Protein AF-A0A834FHF6-F1 (afdb_monomer)

Structure (mmCIF, N/CA/C/O backbone):
data_AF-A0A834FHF6-F1
#
_entry.id   AF-A0A834FHF6-F1
#
loop_
_atom_site.group_PDB
_atom_site.id
_atom_site.type_symbol
_atom_site.label_atom_id
_atom_site.label_alt_id
_atom_site.label_comp_id
_atom_site.label_asym_id
_atom_site.label_entity_id
_atom_site.label_seq_id
_atom_site.pdbx_PDB_ins_code
_atom_site.Cartn_x
_atom_site.Cartn_y
_atom_site.Cartn_z
_atom_site.occupancy
_atom_site.B_iso_or_equiv
_atom_site.auth_seq_id
_atom_site.auth_comp_id
_atom_site.auth_asym_id
_atom_site.auth_atom_id
_atom_site.pdbx_PDB_model_num
ATOM 1 N N . MET A 1 1 ? 6.131 24.992 7.426 1.00 34.66 1 MET A N 1
ATOM 2 C CA . MET A 1 1 ? 4.969 25.116 6.519 1.00 34.66 1 MET A CA 1
ATOM 3 C C . MET A 1 1 ?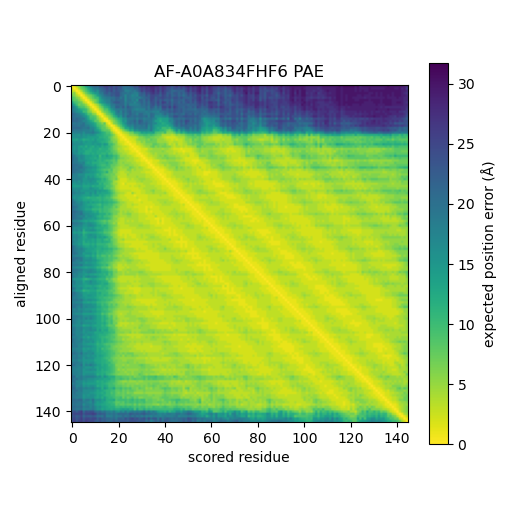 3.849 24.233 7.053 1.00 34.66 1 MET A C 1
ATOM 5 O O . MET A 1 1 ? 4.141 23.108 7.432 1.00 34.66 1 MET A O 1
ATOM 9 N N . SER A 1 2 ? 2.634 24.779 7.165 1.00 36.31 2 SER A N 1
ATOM 10 C CA . SER A 1 2 ? 1.468 24.183 7.847 1.00 36.31 2 SER A CA 1
ATOM 11 C C . SER A 1 2 ? 1.056 22.831 7.252 1.00 36.31 2 SER A C 1
ATOM 13 O O . SER A 1 2 ? 0.876 22.737 6.040 1.00 36.31 2 SER A O 1
ATOM 15 N N . THR A 1 3 ? 0.886 21.800 8.082 1.00 41.31 3 THR A N 1
ATOM 16 C CA . THR A 1 3 ? 0.239 20.534 7.700 1.00 41.31 3 THR A CA 1
ATOM 17 C C . THR A 1 3 ? -1.186 20.552 8.234 1.00 41.31 3 THR A C 1
ATOM 19 O O . THR A 1 3 ? -1.480 19.977 9.284 1.00 41.31 3 THR A O 1
ATOM 22 N N . ASP A 1 4 ? -2.062 21.267 7.535 1.00 40.50 4 ASP A N 1
ATOM 23 C CA . ASP A 1 4 ? -3.492 21.209 7.810 1.00 40.50 4 ASP A CA 1
ATOM 24 C C . ASP A 1 4 ? -3.979 19.784 7.522 1.00 40.50 4 ASP A C 1
ATOM 26 O O . ASP A 1 4 ? -3.756 19.233 6.441 1.00 40.50 4 ASP A O 1
ATOM 30 N N . GLY A 1 5 ? -4.617 19.173 8.522 1.00 39.59 5 GLY A N 1
ATOM 31 C CA . GLY A 1 5 ? -5.194 17.838 8.428 1.00 39.59 5 GLY A CA 1
ATOM 32 C C . GLY A 1 5 ? -6.227 17.780 7.307 1.00 39.59 5 GLY A C 1
ATOM 33 O O . GLY A 1 5 ? -7.343 18.282 7.441 1.00 39.59 5 GLY A O 1
ATOM 34 N N . PHE A 1 6 ? -5.851 17.158 6.193 1.00 43.41 6 PHE A N 1
ATOM 35 C CA . PHE A 1 6 ? -6.686 17.061 5.003 1.00 43.41 6 PHE A CA 1
ATOM 36 C C . PHE A 1 6 ? -7.800 16.026 5.228 1.00 43.41 6 PHE A C 1
ATOM 38 O O . PHE A 1 6 ? -7.652 14.844 4.930 1.00 43.41 6 PHE A O 1
ATOM 45 N N . ARG A 1 7 ? -8.937 16.465 5.781 1.00 44.22 7 ARG A N 1
ATOM 46 C CA . ARG A 1 7 ? -10.204 15.717 5.750 1.00 44.22 7 ARG A CA 1
ATOM 47 C C . ARG A 1 7 ? -10.991 16.163 4.517 1.00 44.22 7 ARG A C 1
ATOM 49 O O . ARG A 1 7 ? -11.502 17.279 4.496 1.00 44.22 7 ARG A O 1
ATOM 56 N N . SER A 1 8 ? -11.112 15.325 3.485 1.00 41.38 8 SER A N 1
ATOM 57 C CA . SER A 1 8 ? -11.979 15.639 2.338 1.00 41.38 8 SER A CA 1
ATOM 58 C C . SER A 1 8 ? -12.684 14.401 1.785 1.00 41.38 8 SER A C 1
ATOM 60 O O . SER A 1 8 ? -12.085 13.576 1.101 1.00 41.38 8 SER A O 1
ATOM 62 N N . ASN A 1 9 ? -13.989 14.321 2.061 1.00 35.62 9 ASN A N 1
ATOM 63 C CA . ASN A 1 9 ? -14.953 13.431 1.416 1.00 35.62 9 ASN A CA 1
ATOM 64 C C . ASN A 1 9 ? -15.393 14.027 0.063 1.00 35.62 9 ASN A C 1
ATOM 66 O O . ASN A 1 9 ? -16.519 14.500 -0.078 1.00 35.62 9 ASN A O 1
ATOM 70 N N . ARG A 1 10 ? -14.483 14.099 -0.913 1.00 38.41 10 ARG A N 1
ATOM 71 C CA . ARG A 1 10 ? -14.822 14.473 -2.294 1.00 38.41 10 ARG A CA 1
ATOM 72 C C . ARG A 1 10 ? -14.495 13.315 -3.223 1.00 38.41 10 ARG A C 1
ATOM 74 O O . ARG A 1 10 ? -13.443 12.715 -3.100 1.00 38.41 10 ARG A O 1
ATOM 81 N N . THR A 1 11 ? -15.392 13.010 -4.149 1.00 35.47 11 THR A N 1
ATOM 82 C CA . THR A 1 11 ? -15.115 12.148 -5.299 1.00 35.47 11 THR A CA 1
ATOM 83 C C . THR A 1 11 ? -14.068 12.844 -6.162 1.00 35.47 11 THR A C 1
ATOM 85 O O . THR A 1 11 ? -14.360 13.863 -6.787 1.00 35.47 11 THR A O 1
ATOM 88 N N . TRP A 1 12 ? -12.827 12.367 -6.134 1.00 42.44 12 TRP A N 1
ATOM 89 C CA . TRP A 1 12 ? -11.756 12.932 -6.946 1.00 42.44 12 TRP A CA 1
ATOM 90 C C . TRP A 1 12 ? -11.633 12.123 -8.234 1.00 42.44 12 TRP A C 1
ATOM 92 O O . TRP A 1 12 ? -11.238 10.958 -8.212 1.00 42.44 12 TRP A O 1
ATOM 102 N N . GLU A 1 13 ? -11.929 12.761 -9.363 1.00 30.59 13 GLU A N 1
ATOM 103 C CA . GLU A 1 13 ? -11.394 12.343 -10.656 1.00 30.59 13 GLU A CA 1
ATOM 104 C C . GLU A 1 13 ? -9.889 12.642 -10.634 1.00 30.59 13 GLU A C 1
ATOM 106 O O . GLU A 1 13 ? -9.427 13.730 -10.986 1.00 30.59 13 GLU A O 1
ATOM 111 N N . LEU A 1 14 ? -9.113 11.701 -10.092 1.00 43.69 14 LEU A N 1
ATOM 112 C CA . LEU A 1 14 ? -7.659 11.782 -10.101 1.00 43.69 14 LEU A CA 1
ATOM 113 C C . LEU A 1 14 ? -7.187 11.507 -11.528 1.00 43.69 14 LEU A C 1
ATOM 115 O O . LEU A 1 14 ? -6.983 10.359 -11.918 1.00 43.69 14 LEU A O 1
ATOM 119 N N . TYR A 1 15 ? -6.983 12.576 -12.298 1.00 38.38 15 TYR A N 1
ATOM 120 C CA . TYR A 1 15 ? -6.041 12.554 -13.416 1.00 38.38 15 TYR A CA 1
ATOM 121 C C . TYR A 1 15 ? -4.752 11.852 -12.956 1.00 38.38 15 TYR A C 1
ATOM 123 O O . TYR A 1 15 ? -4.353 12.066 -11.805 1.00 38.38 15 TYR A O 1
ATOM 131 N N . PRO A 1 16 ? -4.097 11.027 -13.798 1.00 42.97 16 PRO A N 1
ATOM 132 C CA . PRO A 1 16 ? -2.897 10.298 -13.403 1.00 42.97 16 PRO A CA 1
ATOM 133 C C . PRO A 1 16 ? -1.886 11.284 -12.813 1.00 42.97 16 PRO A C 1
ATOM 135 O O . PRO A 1 16 ? -1.372 12.164 -13.503 1.00 42.97 16 PRO A O 1
ATOM 138 N N . LEU A 1 17 ? -1.663 11.180 -11.499 1.00 50.53 17 LEU A N 1
ATOM 139 C CA . LEU A 1 17 ? -0.771 12.051 -10.742 1.00 50.53 17 LEU A CA 1
ATOM 140 C C . LEU A 1 17 ? 0.668 11.625 -11.043 1.00 50.53 17 LEU A C 1
ATOM 142 O O . LEU A 1 17 ? 1.365 11.053 -10.211 1.00 50.53 17 LEU A O 1
ATOM 146 N N . SER A 1 18 ? 1.125 11.912 -12.258 1.00 46.31 18 SER A N 1
ATOM 147 C CA . SER A 1 18 ? 2.488 11.684 -12.732 1.00 46.31 18 SER A CA 1
ATOM 148 C C . SER A 1 18 ? 3.430 12.800 -12.265 1.00 46.31 18 SER A C 1
ATOM 150 O O . SER A 1 18 ? 4.185 13.354 -13.062 1.00 46.31 18 SER A O 1
ATOM 152 N N . ARG A 1 19 ? 3.353 13.200 -10.988 1.00 54.12 19 ARG A N 1
ATOM 153 C CA . ARG A 1 19 ? 4.322 14.122 -10.377 1.00 54.12 19 ARG A CA 1
ATOM 154 C C . ARG A 1 19 ? 5.327 13.300 -9.570 1.00 54.12 19 ARG A C 1
ATOM 156 O O . ARG A 1 19 ? 4.971 12.857 -8.478 1.00 54.12 19 ARG A O 1
ATOM 163 N N . PRO A 1 20 ? 6.556 13.088 -10.072 1.00 56.25 20 PRO A N 1
ATOM 164 C CA . PRO A 1 20 ? 7.597 12.428 -9.297 1.00 56.25 20 PRO A CA 1
ATOM 165 C C . PRO A 1 20 ? 7.868 13.226 -8.016 1.00 56.25 20 PRO A C 1
ATOM 167 O O . PRO A 1 20 ? 8.027 14.446 -8.077 1.00 56.25 20 PRO A O 1
ATOM 170 N N . GLY A 1 21 ? 7.927 12.552 -6.867 1.00 65.69 21 GLY A N 1
ATOM 171 C CA . GLY A 1 21 ? 8.389 13.155 -5.615 1.00 65.69 21 GLY A CA 1
ATOM 172 C C . GLY A 1 21 ? 7.335 13.904 -4.798 1.00 65.69 21 GLY A C 1
ATOM 173 O O . GLY A 1 21 ? 7.700 14.748 -3.981 1.00 65.69 21 GLY A O 1
ATOM 174 N N . LEU A 1 22 ? 6.038 13.633 -4.981 1.00 80.06 22 LEU A N 1
ATOM 175 C CA . LEU A 1 22 ? 5.019 14.140 -4.055 1.00 80.06 22 LEU A CA 1
ATOM 176 C C . LEU A 1 22 ? 5.257 13.551 -2.652 1.00 80.06 22 LEU A C 1
ATOM 178 O O . LEU A 1 22 ? 5.373 12.336 -2.506 1.00 80.06 22 LEU A O 1
ATOM 182 N N . VAL A 1 23 ? 5.306 14.404 -1.627 1.00 82.62 23 VAL A N 1
ATOM 183 C CA . VAL A 1 23 ? 5.453 13.995 -0.223 1.00 82.62 23 VAL A CA 1
ATOM 184 C C . VAL A 1 23 ? 4.198 14.400 0.541 1.00 82.62 23 VAL A C 1
ATOM 186 O O . VAL A 1 23 ? 3.849 15.580 0.558 1.00 82.62 23 VAL A O 1
ATOM 189 N N . LEU A 1 24 ? 3.519 13.443 1.176 1.00 81.94 24 LEU A N 1
ATOM 190 C CA . LEU A 1 24 ? 2.364 13.712 2.040 1.00 81.94 24 LEU A CA 1
ATOM 191 C C . LEU A 1 24 ? 2.565 13.073 3.416 1.00 81.94 24 LEU A C 1
ATOM 193 O O . LEU A 1 24 ? 3.102 11.972 3.546 1.00 81.94 24 LEU A O 1
ATOM 197 N N . THR A 1 25 ? 2.089 13.753 4.453 1.00 82.31 25 THR A N 1
ATOM 198 C CA . THR A 1 25 ? 2.181 13.308 5.847 1.00 82.31 25 THR A CA 1
ATOM 199 C C . THR A 1 25 ? 0.794 13.271 6.484 1.00 82.31 25 THR A C 1
ATOM 201 O O . THR A 1 25 ? -0.032 14.146 6.235 1.00 82.31 25 THR A O 1
ATOM 204 N N . GLY A 1 26 ? 0.521 12.244 7.295 1.00 78.00 26 GLY A N 1
ATOM 205 C CA . GLY A 1 26 ? -0.694 12.167 8.121 1.00 78.00 26 GLY A CA 1
ATOM 206 C C . GLY A 1 26 ? -2.020 12.106 7.351 1.00 78.00 26 GLY A C 1
ATOM 207 O O . GLY A 1 26 ? -3.056 12.514 7.874 1.00 78.00 26 GLY A O 1
ATOM 208 N N . LEU A 1 27 ? -2.003 11.634 6.103 1.00 84.44 27 LEU A N 1
ATOM 209 C CA . LEU A 1 27 ? -3.199 11.526 5.268 1.00 84.44 27 LEU A CA 1
ATOM 210 C C . LEU A 1 27 ? -4.175 10.483 5.831 1.00 84.44 27 LEU A C 1
ATOM 212 O O . LEU A 1 27 ? -3.784 9.339 6.051 1.00 84.44 27 LEU A O 1
ATOM 216 N N . VAL A 1 28 ? -5.453 10.843 5.973 1.00 85.00 28 VAL A N 1
ATOM 217 C CA . VAL A 1 28 ? -6.517 9.910 6.374 1.00 85.00 28 VAL A CA 1
ATOM 218 C C . VAL A 1 28 ? -7.533 9.767 5.246 1.00 85.00 28 VAL A C 1
ATOM 220 O O . VAL A 1 28 ? -8.193 10.743 4.893 1.00 85.00 28 VAL A O 1
ATOM 223 N N . LEU A 1 29 ? -7.681 8.558 4.694 1.00 83.00 29 LEU A N 1
ATOM 224 C CA . LEU A 1 29 ? -8.688 8.248 3.667 1.00 83.00 29 LEU A CA 1
ATOM 225 C C . LEU A 1 29 ? -9.594 7.103 4.116 1.00 83.00 29 LEU A C 1
ATOM 227 O O . LEU A 1 29 ? -9.129 6.108 4.669 1.00 83.00 29 LEU A O 1
ATOM 231 N N . THR A 1 30 ? -10.888 7.214 3.828 1.00 85.06 30 THR A N 1
ATOM 232 C CA . THR A 1 30 ? -11.878 6.210 4.234 1.00 85.06 30 THR A CA 1
ATOM 233 C C . THR A 1 30 ? -12.899 5.946 3.136 1.00 85.06 30 THR A C 1
ATOM 235 O O . THR A 1 30 ? -13.433 6.901 2.577 1.00 85.06 30 THR A O 1
ATOM 238 N N . GLY A 1 31 ? -13.222 4.674 2.889 1.00 84.69 31 GLY A N 1
ATOM 239 C CA . GLY A 1 31 ? -14.412 4.267 2.126 1.00 84.69 31 GLY A CA 1
ATOM 240 C C . GLY A 1 31 ? -14.369 4.577 0.631 1.00 84.69 31 GLY A C 1
ATOM 241 O O . GLY A 1 31 ? -15.405 4.812 0.015 1.00 84.69 31 GLY A O 1
ATOM 242 N N . LEU A 1 32 ? -13.179 4.633 0.048 1.00 84.19 32 LEU A N 1
ATOM 243 C CA . LEU A 1 32 ? -13.002 5.018 -1.342 1.00 84.19 32 LEU A CA 1
ATOM 244 C C . LEU A 1 32 ? -12.965 3.801 -2.272 1.00 84.19 32 LEU A C 1
ATOM 246 O O . LEU A 1 32 ? -12.296 2.807 -1.988 1.00 84.19 32 LEU A O 1
ATOM 250 N N . VAL A 1 33 ? -13.567 3.976 -3.451 1.00 85.62 33 VAL A N 1
ATOM 251 C CA . VAL A 1 33 ? -13.420 3.092 -4.610 1.00 85.62 33 VAL A CA 1
ATOM 252 C C . VAL A 1 33 ? -12.694 3.829 -5.741 1.00 85.62 33 VAL A C 1
ATOM 254 O O . VAL A 1 33 ? -13.154 4.884 -6.172 1.00 85.62 33 VAL A O 1
ATOM 257 N N . LEU A 1 34 ? -11.577 3.287 -6.234 1.00 82.50 34 LEU A N 1
ATOM 258 C CA . LEU A 1 34 ? -10.864 3.816 -7.407 1.00 82.50 34 LEU A CA 1
ATOM 259 C C . LEU A 1 34 ? -10.597 2.740 -8.451 1.00 82.50 34 LEU A C 1
ATOM 261 O O . LEU A 1 34 ? -10.389 1.569 -8.138 1.00 82.50 34 LEU A O 1
ATOM 265 N N . THR A 1 35 ? -10.486 3.177 -9.701 1.00 84.19 35 THR A N 1
ATOM 266 C CA . THR A 1 35 ? -10.107 2.323 -10.827 1.00 84.19 35 THR A CA 1
ATOM 267 C C . THR A 1 35 ? -8.947 2.963 -11.591 1.00 84.19 35 THR A C 1
ATOM 269 O O . THR A 1 35 ? -8.912 4.182 -11.740 1.00 84.19 35 THR A O 1
ATOM 272 N N . GLY A 1 36 ? -7.963 2.164 -12.015 1.00 79.19 36 GLY A N 1
ATOM 273 C CA . GLY A 1 36 ? -6.869 2.608 -12.891 1.00 79.19 36 GLY A CA 1
ATOM 274 C C . GLY A 1 36 ? -5.915 3.654 -12.301 1.00 79.19 36 GLY A C 1
ATOM 275 O O . GLY A 1 36 ? -5.313 4.421 -13.048 1.00 79.19 36 GLY A O 1
ATOM 276 N N . LEU A 1 37 ? -5.781 3.726 -10.973 1.00 84.00 37 LEU A N 1
ATOM 277 C CA . LEU A 1 37 ? -4.906 4.697 -10.311 1.00 84.00 37 LEU A CA 1
ATOM 278 C C . LEU A 1 37 ? -3.433 4.463 -10.682 1.00 84.00 37 LEU A C 1
ATOM 280 O O . LEU A 1 37 ? -2.900 3.390 -10.410 1.00 84.00 37 LEU A O 1
ATOM 284 N N . VAL A 1 38 ? -2.756 5.488 -11.203 1.00 84.88 38 VAL A N 1
ATOM 285 C CA . VAL A 1 38 ? -1.311 5.452 -11.479 1.00 84.88 38 VAL A CA 1
ATOM 286 C C . VAL A 1 38 ? -0.578 6.441 -10.578 1.00 84.88 38 VAL A C 1
ATOM 288 O O . VAL A 1 38 ? -0.874 7.637 -10.610 1.00 84.88 38 VAL A O 1
ATOM 291 N N . LEU A 1 39 ? 0.385 5.953 -9.790 1.00 83.12 39 LEU A N 1
ATOM 292 C CA . LEU A 1 39 ? 1.243 6.780 -8.933 1.00 83.12 39 LEU A CA 1
ATOM 293 C C . LEU A 1 39 ? 2.715 6.417 -9.120 1.00 83.12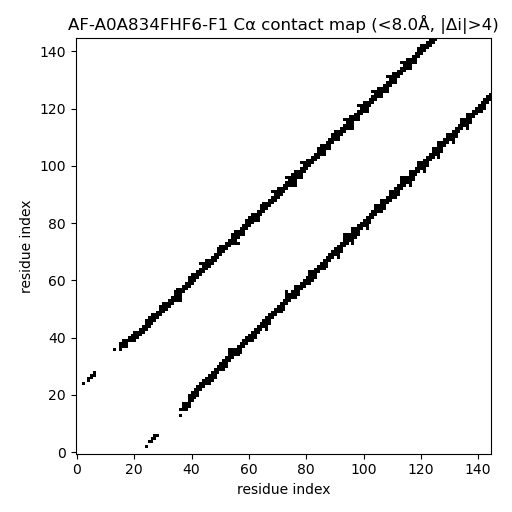 39 LEU A C 1
ATOM 295 O O . LEU A 1 39 ? 3.092 5.246 -9.115 1.00 83.12 39 LEU A O 1
ATOM 299 N N . THR A 1 40 ? 3.561 7.439 -9.214 1.00 85.31 40 THR A N 1
ATOM 300 C CA . THR A 1 40 ? 5.006 7.281 -9.416 1.00 85.31 40 THR A CA 1
ATOM 301 C C . THR A 1 40 ? 5.791 8.150 -8.441 1.00 85.31 40 THR A C 1
ATOM 303 O O . THR A 1 40 ? 5.593 9.364 -8.415 1.00 85.31 40 THR A O 1
ATOM 306 N N . GLY A 1 41 ? 6.707 7.557 -7.673 1.00 84.25 41 GLY A N 1
ATOM 307 C CA . GLY A 1 41 ? 7.634 8.294 -6.806 1.00 84.25 41 GLY A CA 1
ATOM 308 C C . GLY A 1 41 ? 6.972 9.019 -5.631 1.00 84.25 41 GLY A C 1
ATOM 309 O O . GLY A 1 41 ? 7.469 10.060 -5.207 1.00 84.25 41 GLY A O 1
ATOM 310 N N . LEU A 1 42 ? 5.826 8.531 -5.152 1.00 85.31 42 LEU A N 1
ATOM 311 C CA . LEU A 1 42 ? 5.105 9.117 -4.021 1.00 85.31 42 LEU A CA 1
ATOM 312 C C . LEU A 1 42 ? 5.732 8.662 -2.694 1.00 85.31 42 LEU A C 1
ATOM 314 O O . LEU A 1 42 ? 5.977 7.471 -2.483 1.00 85.31 42 LEU A O 1
ATOM 318 N N . VAL A 1 43 ? 5.930 9.619 -1.788 1.00 87.12 43 VAL A N 1
ATOM 319 C CA . VAL A 1 43 ? 6.408 9.394 -0.421 1.00 87.12 43 VAL A CA 1
ATOM 320 C C . VAL A 1 43 ? 5.278 9.702 0.559 1.00 87.12 43 VAL A C 1
ATOM 322 O O . VAL A 1 43 ? 4.788 10.831 0.604 1.00 87.12 43 VAL A O 1
ATOM 325 N N . LEU A 1 44 ? 4.864 8.715 1.355 1.00 84.94 44 LEU A N 1
ATOM 326 C CA . LEU A 1 44 ? 3.864 8.901 2.410 1.00 84.94 44 LEU A CA 1
ATOM 327 C C . LEU A 1 44 ? 4.431 8.546 3.782 1.00 84.94 44 LEU A C 1
ATOM 329 O O . LEU A 1 44 ? 4.982 7.461 3.970 1.00 84.94 44 LEU A O 1
ATOM 333 N N . THR A 1 45 ? 4.193 9.416 4.763 1.00 89.19 45 THR A N 1
ATOM 334 C CA . THR A 1 45 ? 4.582 9.173 6.161 1.00 89.19 45 THR A CA 1
ATOM 335 C C . THR A 1 45 ? 3.373 9.253 7.089 1.00 89.19 45 THR A C 1
ATOM 337 O O . THR A 1 45 ? 2.679 10.270 7.139 1.00 89.19 45 THR A O 1
ATOM 340 N N . GLY A 1 46 ? 3.114 8.175 7.827 1.00 88.00 46 GLY A N 1
ATOM 341 C CA . GLY A 1 46 ? 1.987 8.043 8.751 1.00 88.00 46 GLY A CA 1
ATOM 342 C C . GLY A 1 46 ? 0.574 8.109 8.147 1.00 88.00 46 GLY A C 1
ATOM 343 O O . GLY A 1 46 ? -0.313 8.613 8.838 1.00 88.00 46 GLY A O 1
ATOM 344 N N . PRO A 1 47 ? 0.306 7.701 6.889 1.00 87.19 47 PRO A N 1
ATOM 345 C CA . PRO A 1 47 ? -1.068 7.671 6.396 1.00 87.19 47 PRO A CA 1
ATOM 346 C C . PRO A 1 47 ? -1.912 6.587 7.094 1.00 87.19 47 PRO A C 1
ATOM 348 O O . PRO A 1 47 ? -1.408 5.525 7.461 1.00 87.19 47 PRO A O 1
ATOM 351 N N . VAL A 1 48 ? -3.218 6.833 7.208 1.00 88.12 48 VAL A N 1
ATOM 352 C CA . VAL A 1 48 ? -4.217 5.882 7.715 1.00 88.12 48 VAL A CA 1
ATOM 353 C C . VAL A 1 48 ? -5.304 5.709 6.663 1.00 88.12 48 VAL A C 1
ATOM 355 O O . VAL A 1 48 ? -6.076 6.637 6.416 1.00 88.12 48 VAL A O 1
ATOM 358 N N . LEU A 1 49 ? -5.384 4.535 6.032 1.00 87.81 49 LEU A N 1
ATOM 359 C CA . LEU A 1 49 ? -6.414 4.260 5.026 1.00 87.81 49 LEU A CA 1
ATOM 360 C C . LEU A 1 49 ? -7.313 3.098 5.453 1.00 87.81 49 LEU A C 1
ATOM 362 O O . LEU A 1 49 ? -6.835 2.031 5.834 1.00 87.81 49 LEU A O 1
ATOM 366 N N . THR A 1 50 ? -8.628 3.301 5.382 1.00 89.06 50 THR A N 1
ATOM 367 C CA . THR A 1 50 ? -9.620 2.311 5.832 1.00 89.06 50 THR A CA 1
ATOM 368 C C . THR A 1 50 ? -10.688 2.055 4.774 1.00 89.06 50 THR A C 1
ATOM 370 O O . THR A 1 50 ? -11.221 2.999 4.193 1.00 89.06 50 THR A O 1
ATOM 373 N N . GLY A 1 51 ? -11.050 0.790 4.554 1.00 88.75 51 GLY A N 1
ATOM 374 C CA . GLY A 1 51 ? -12.194 0.417 3.715 1.00 88.75 51 GLY A CA 1
ATOM 375 C C . GLY A 1 51 ? -12.017 0.813 2.251 1.00 88.75 51 GLY A C 1
ATOM 376 O O . GLY A 1 51 ? -12.927 1.372 1.647 1.00 88.75 51 GLY A O 1
ATOM 377 N N . LEU A 1 52 ? -10.816 0.621 1.713 1.00 88.38 52 LEU A N 1
ATOM 378 C CA . LEU A 1 52 ? -10.475 1.016 0.351 1.00 88.38 52 LEU A CA 1
ATOM 379 C C . LEU A 1 52 ? -10.699 -0.137 -0.634 1.00 88.38 52 LEU A C 1
ATOM 381 O O . LEU A 1 52 ? -10.392 -1.288 -0.328 1.00 88.38 52 LEU A O 1
ATOM 385 N N . VAL A 1 53 ? -11.153 0.183 -1.846 1.00 89.38 53 VAL A N 1
ATOM 386 C CA . VAL A 1 53 ? -11.254 -0.764 -2.963 1.00 89.38 53 VAL A CA 1
ATOM 387 C C . VAL A 1 53 ? -10.572 -0.164 -4.187 1.00 89.38 53 VAL A C 1
ATOM 389 O O . VAL A 1 53 ? -11.015 0.868 -4.687 1.00 89.38 53 VAL A O 1
ATOM 392 N N . LEU A 1 54 ? -9.503 -0.788 -4.689 1.00 88.38 54 LEU A N 1
ATOM 393 C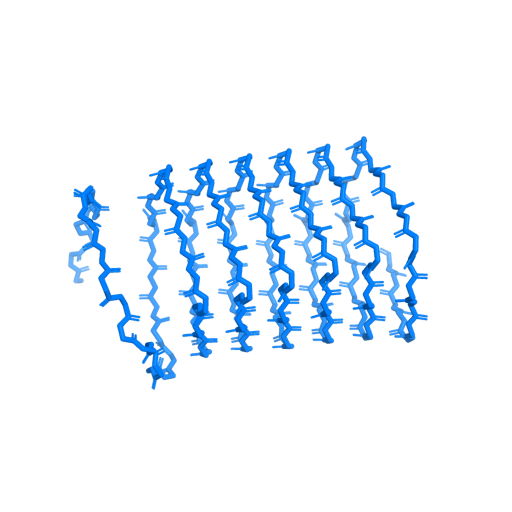 CA . LEU A 1 54 ? -8.852 -0.346 -5.929 1.00 88.38 54 LEU A CA 1
ATOM 394 C C . LEU A 1 54 ? -8.797 -1.473 -6.966 1.00 88.38 54 LEU A C 1
ATOM 396 O O . LEU A 1 54 ? -8.430 -2.608 -6.656 1.00 88.38 54 LEU A O 1
ATOM 400 N N . THR A 1 55 ? -9.084 -1.144 -8.222 1.00 90.31 55 THR A N 1
ATOM 401 C CA . THR A 1 55 ? -8.966 -2.080 -9.351 1.00 90.31 55 THR A CA 1
ATOM 402 C C . THR A 1 55 ? -7.969 -1.571 -10.385 1.00 90.31 55 THR A C 1
ATOM 404 O O . THR A 1 55 ? -8.102 -0.453 -10.884 1.00 90.31 55 THR A O 1
ATOM 407 N N . GLY A 1 56 ? -6.976 -2.393 -10.716 1.00 88.69 56 GLY A N 1
ATOM 408 C CA . GLY A 1 56 ? -5.892 -2.072 -11.641 1.00 88.69 56 GLY A CA 1
ATOM 409 C C . GLY A 1 56 ? -4.960 -0.925 -11.222 1.00 88.69 56 GLY A C 1
ATOM 410 O O . GLY A 1 56 ? -4.560 -0.173 -12.109 1.00 88.69 56 GLY A O 1
ATOM 411 N N . PRO A 1 57 ? -4.634 -0.700 -9.930 1.00 89.19 57 PRO A N 1
ATOM 412 C CA . PRO A 1 57 ? -3.671 0.340 -9.586 1.00 89.19 57 PRO A CA 1
ATOM 413 C C . PRO A 1 57 ? -2.256 -0.033 -10.058 1.00 89.19 57 PRO A C 1
ATOM 415 O O . PRO A 1 57 ? -1.820 -1.170 -9.873 1.00 89.19 57 PRO A O 1
ATOM 418 N N . ALA A 1 58 ? -1.524 0.940 -10.602 1.00 89.50 58 ALA A N 1
ATOM 419 C CA . ALA A 1 58 ? -0.120 0.822 -10.982 1.00 89.50 58 ALA A CA 1
ATOM 420 C C . ALA A 1 58 ? 0.732 1.809 -10.175 1.00 89.50 58 ALA A C 1
ATOM 422 O O . ALA A 1 58 ? 0.569 3.028 -10.257 1.00 89.50 58 ALA A O 1
ATOM 423 N N . LEU A 1 59 ? 1.636 1.272 -9.366 1.00 88.81 59 LEU A N 1
ATOM 424 C CA . LEU A 1 59 ? 2.377 2.011 -8.356 1.00 88.81 59 LEU A CA 1
ATOM 425 C C . LEU A 1 59 ? 3.880 1.747 -8.519 1.00 88.81 59 LEU A C 1
ATOM 427 O O . LEU A 1 59 ? 4.334 0.611 -8.385 1.00 88.81 59 LEU A O 1
ATOM 431 N N . THR A 1 60 ? 4.668 2.792 -8.763 1.00 89.25 60 THR A N 1
ATOM 432 C CA . THR A 1 60 ? 6.112 2.650 -9.026 1.00 89.25 60 THR A CA 1
ATOM 433 C C . THR A 1 60 ? 6.939 3.536 -8.105 1.00 89.25 60 THR A C 1
ATOM 435 O O . THR A 1 60 ? 6.665 4.728 -7.976 1.00 89.25 60 THR A O 1
ATOM 438 N N . GLY A 1 61 ? 7.981 2.969 -7.489 1.00 87.50 61 GLY A N 1
ATOM 439 C CA . GLY A 1 61 ? 8.959 3.706 -6.683 1.00 87.50 61 GLY A CA 1
ATOM 440 C C . GLY A 1 61 ? 8.355 4.376 -5.448 1.00 87.50 61 GLY A C 1
ATOM 441 O O . GLY A 1 61 ? 8.695 5.515 -5.140 1.00 87.50 61 GLY A O 1
ATOM 442 N N . LEU A 1 62 ? 7.402 3.715 -4.787 1.00 89.00 62 LEU A N 1
ATOM 443 C CA . LEU A 1 62 ? 6.756 4.254 -3.590 1.00 89.00 62 LEU A CA 1
ATOM 444 C C . LEU A 1 62 ? 7.646 4.131 -2.356 1.00 89.00 62 LEU A C 1
ATOM 446 O O . LEU A 1 62 ? 8.275 3.094 -2.154 1.00 89.00 62 LEU A O 1
ATOM 450 N N . ILE A 1 63 ? 7.606 5.142 -1.488 1.00 90.00 63 ILE A N 1
ATOM 451 C CA . ILE A 1 63 ? 8.200 5.081 -0.149 1.00 90.00 63 ILE A CA 1
ATOM 452 C C . ILE A 1 63 ? 7.091 5.307 0.876 1.00 90.00 63 ILE A C 1
ATOM 454 O O . ILE A 1 63 ? 6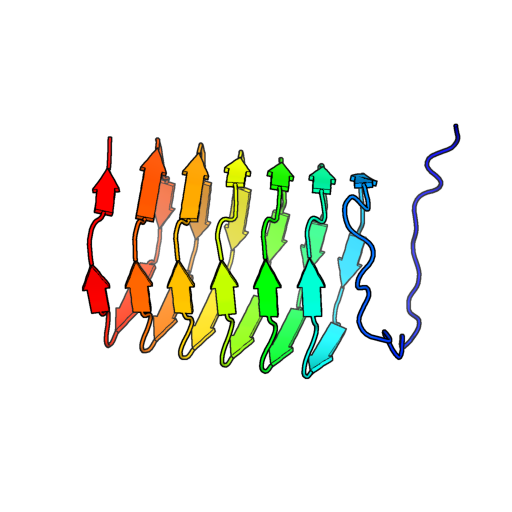.528 6.399 0.943 1.00 90.00 63 ILE A O 1
ATOM 458 N N . LEU A 1 64 ? 6.759 4.285 1.669 1.00 90.00 64 LEU A N 1
ATOM 459 C CA . LEU A 1 64 ? 5.708 4.377 2.691 1.00 90.00 64 LEU A CA 1
ATOM 460 C C . LEU A 1 64 ? 6.287 4.058 4.067 1.00 90.00 64 LEU A C 1
ATOM 462 O O . LEU A 1 64 ? 6.791 2.959 4.291 1.00 90.00 64 LEU A O 1
ATOM 466 N N . THR A 1 65 ? 6.153 4.992 5.002 1.00 92.06 65 THR A N 1
ATOM 467 C CA . THR A 1 65 ? 6.641 4.827 6.376 1.00 92.06 65 THR A CA 1
ATOM 468 C C . THR A 1 65 ? 5.491 4.965 7.361 1.00 92.06 65 THR A C 1
ATOM 470 O O . THR A 1 65 ? 4.764 5.956 7.317 1.00 92.06 65 THR A O 1
ATOM 473 N N . GLY A 1 66 ? 5.326 4.002 8.271 1.00 91.00 66 GLY A N 1
ATOM 474 C CA . GLY A 1 66 ? 4.328 4.085 9.344 1.00 91.00 66 GLY A CA 1
ATOM 475 C C . GLY A 1 66 ? 2.876 4.039 8.858 1.00 91.00 66 GLY A C 1
ATOM 476 O O . GLY A 1 66 ? 2.004 4.631 9.487 1.00 91.00 66 GLY A O 1
ATOM 477 N N . LEU A 1 67 ? 2.614 3.420 7.704 1.00 90.94 67 LEU A N 1
ATOM 478 C C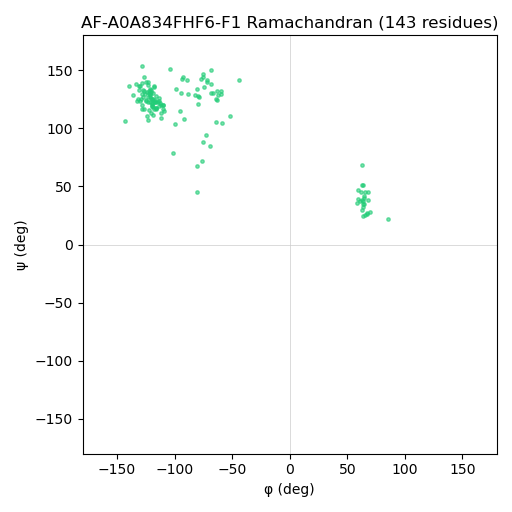A . LEU A 1 67 ? 1.270 3.339 7.133 1.00 90.94 67 LEU A CA 1
ATOM 479 C C . LEU A 1 67 ? 0.409 2.321 7.899 1.00 90.94 67 LEU A C 1
ATOM 481 O O . LEU A 1 67 ? 0.828 1.185 8.136 1.00 90.94 67 LEU A O 1
ATOM 485 N N . VAL A 1 68 ? -0.831 2.722 8.190 1.00 91.38 68 VAL A N 1
ATOM 486 C CA . VAL A 1 68 ? -1.878 1.857 8.742 1.00 91.38 68 VAL A CA 1
ATOM 487 C C . VAL A 1 68 ? -2.956 1.625 7.685 1.00 91.38 68 VAL A C 1
ATOM 489 O O . VAL A 1 68 ? -3.589 2.573 7.217 1.00 91.38 68 VAL A O 1
ATOM 492 N N . LEU A 1 69 ? -3.179 0.362 7.314 1.00 90.19 69 LEU A N 1
ATOM 493 C CA . LEU A 1 69 ? -4.261 -0.048 6.415 1.00 90.19 69 LEU A CA 1
ATOM 494 C C . LEU A 1 69 ? -5.228 -0.994 7.109 1.00 90.19 69 LEU A C 1
ATOM 496 O O . LEU A 1 69 ? -4.819 -1.948 7.770 1.00 90.19 69 LEU A O 1
ATOM 500 N N . THR A 1 70 ? -6.524 -0.773 6.917 1.00 92.62 70 THR A N 1
ATOM 501 C CA . THR A 1 70 ? -7.563 -1.684 7.413 1.00 92.62 70 THR A CA 1
ATOM 502 C C . THR A 1 70 ? -8.637 -1.920 6.359 1.00 92.62 70 THR A C 1
ATOM 504 O O . THR A 1 70 ? -9.195 -0.966 5.824 1.00 92.62 70 THR A O 1
ATOM 507 N N . GLY A 1 71 ? -8.947 -3.186 6.070 1.00 91.06 71 GLY A N 1
ATOM 508 C CA . GLY A 1 71 ? -10.042 -3.562 5.170 1.00 91.06 71 GLY A CA 1
ATOM 509 C C . GLY A 1 71 ? -9.826 -3.083 3.734 1.00 91.06 71 GLY A C 1
ATOM 510 O O . GLY A 1 71 ? -10.678 -2.394 3.180 1.00 91.06 71 GLY A O 1
ATOM 511 N N . LEU A 1 72 ? -8.661 -3.380 3.158 1.00 92.00 72 LEU A N 1
ATOM 512 C CA . LEU A 1 72 ? -8.305 -2.983 1.794 1.00 92.00 72 LEU A CA 1
ATOM 513 C C . LEU A 1 72 ? -8.532 -4.156 0.830 1.00 92.00 72 LEU A C 1
ATOM 515 O O . LEU A 1 72 ? -8.097 -5.275 1.096 1.00 92.00 72 LEU A O 1
ATOM 519 N N . VAL A 1 73 ? -9.164 -3.881 -0.310 1.00 92.06 73 VAL A N 1
ATOM 520 C CA . VAL A 1 73 ? -9.364 -4.842 -1.402 1.00 92.06 73 VAL A CA 1
ATOM 521 C C . VAL A 1 73 ? -8.699 -4.313 -2.667 1.00 92.06 73 VAL A C 1
ATOM 523 O O . VAL A 1 73 ? -9.064 -3.250 -3.166 1.00 92.06 73 VAL A O 1
ATOM 526 N N . LEU A 1 74 ? -7.729 -5.055 -3.204 1.00 91.88 74 LEU A N 1
ATOM 527 C CA . LEU A 1 74 ? -7.068 -4.725 -4.465 1.00 91.88 74 LEU A CA 1
ATOM 528 C C . LEU A 1 74 ? -7.217 -5.853 -5.478 1.00 91.88 74 LEU A C 1
ATOM 530 O O . LEU A 1 74 ? -6.948 -7.018 -5.184 1.00 91.88 74 LEU A O 1
ATOM 534 N N . THR A 1 75 ? -7.563 -5.483 -6.704 1.00 93.19 75 THR A N 1
ATOM 535 C CA . THR A 1 75 ? -7.627 -6.419 -7.833 1.00 93.19 75 THR A CA 1
ATOM 536 C C . THR A 1 75 ? -6.681 -5.945 -8.926 1.00 93.19 75 THR A C 1
ATOM 538 O O . THR A 1 75 ? -6.766 -4.789 -9.330 1.00 93.19 75 THR A O 1
ATOM 541 N N . GLY A 1 76 ? -5.776 -6.806 -9.396 1.00 91.25 76 GLY A N 1
ATOM 542 C CA . GLY A 1 76 ? -4.837 -6.486 -10.477 1.00 91.25 76 GLY A CA 1
ATOM 543 C C . GLY A 1 76 ? -3.828 -5.385 -10.131 1.00 91.25 76 GLY A C 1
ATOM 544 O O . GLY A 1 76 ? -3.504 -4.565 -10.984 1.00 91.25 76 GLY A O 1
ATOM 545 N N . LEU A 1 77 ? -3.374 -5.317 -8.874 1.00 92.62 77 LEU A N 1
ATOM 546 C CA . LEU A 1 77 ? -2.332 -4.374 -8.452 1.00 92.62 77 LEU A CA 1
ATOM 547 C C . LEU A 1 77 ? -1.012 -4.670 -9.175 1.00 92.62 77 LEU A C 1
ATOM 549 O O . LEU A 1 77 ? -0.528 -5.797 -9.121 1.00 92.62 77 LEU A O 1
ATOM 553 N N . VAL A 1 78 ? -0.374 -3.636 -9.717 1.00 93.06 78 VAL A N 1
ATOM 554 C CA . VAL A 1 78 ? 1.027 -3.672 -10.148 1.00 93.06 78 VAL A CA 1
ATOM 555 C C . VAL A 1 78 ? 1.843 -2.750 -9.251 1.00 93.06 78 VAL A C 1
ATOM 557 O O . VAL A 1 78 ? 1.560 -1.557 -9.155 1.00 93.06 78 VAL A O 1
ATOM 560 N N . LEU A 1 79 ? 2.858 -3.300 -8.587 1.00 91.31 79 LEU A N 1
ATOM 561 C CA . LEU A 1 79 ? 3.735 -2.559 -7.685 1.00 91.31 79 LEU A CA 1
ATOM 562 C C . LEU A 1 79 ? 5.199 -2.838 -8.036 1.00 91.31 79 LEU A C 1
ATOM 564 O O . LEU A 1 79 ? 5.629 -3.991 -8.054 1.00 91.31 79 LEU A O 1
ATOM 568 N N . THR A 1 80 ? 5.978 -1.796 -8.327 1.00 93.12 80 THR A N 1
ATOM 569 C CA . THR A 1 80 ? 7.376 -1.939 -8.771 1.00 93.12 80 THR A CA 1
ATOM 570 C C . THR A 1 80 ? 8.328 -1.060 -7.966 1.00 93.12 80 THR A C 1
ATOM 572 O O . THR A 1 80 ? 8.141 0.152 -7.876 1.00 93.12 80 THR A O 1
ATOM 575 N N . GLY A 1 81 ? 9.354 -1.679 -7.381 1.00 90.62 81 GLY A N 1
ATOM 576 C CA . GLY A 1 81 ? 10.379 -1.033 -6.559 1.00 90.62 81 GLY A CA 1
ATOM 577 C C . GLY A 1 81 ? 9.887 -0.264 -5.322 1.00 90.62 81 GLY A C 1
ATOM 578 O O . GLY A 1 81 ? 10.437 0.803 -5.053 1.00 90.62 81 GLY A O 1
ATOM 579 N N . PRO A 1 82 ? 8.839 -0.695 -4.595 1.00 90.19 82 PRO A N 1
ATOM 580 C CA . PRO A 1 82 ? 8.423 -0.011 -3.374 1.00 90.19 82 PRO A CA 1
ATOM 581 C C . PRO A 1 82 ? 9.369 -0.298 -2.191 1.00 90.19 82 PRO A C 1
ATOM 583 O O . PRO A 1 82 ? 9.854 -1.417 -2.011 1.00 90.19 82 PRO A O 1
ATOM 586 N N . VAL A 1 83 ? 9.535 0.696 -1.320 1.00 91.38 83 VAL A N 1
ATOM 587 C CA . VAL A 1 83 ? 10.201 0.564 -0.017 1.00 91.38 83 VAL A CA 1
ATOM 588 C C . VAL A 1 83 ? 9.201 0.908 1.076 1.00 91.38 83 VAL A C 1
ATOM 590 O O . VAL A 1 83 ? 8.763 2.057 1.180 1.00 91.38 83 VAL A O 1
ATOM 593 N N . LEU A 1 84 ? 8.802 -0.086 1.870 1.00 91.38 84 LEU A N 1
ATOM 594 C CA . LEU A 1 84 ? 7.812 0.111 2.924 1.00 91.38 84 LEU A CA 1
ATOM 595 C C . LEU A 1 84 ? 8.356 -0.282 4.302 1.00 91.38 84 LEU A C 1
ATOM 597 O O . LEU A 1 84 ? 8.865 -1.388 4.496 1.00 91.38 84 LEU A O 1
ATOM 601 N N . THR A 1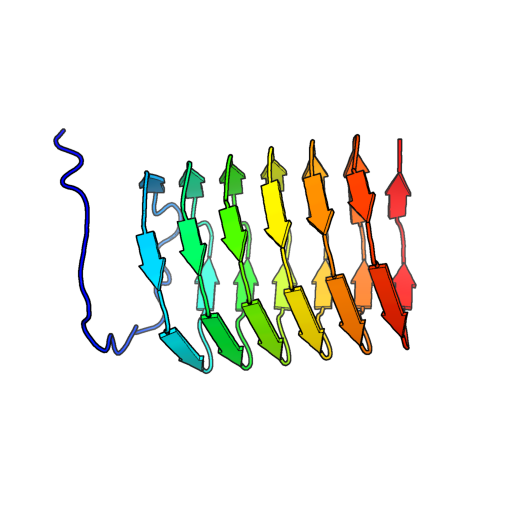 85 ? 8.193 0.618 5.270 1.00 93.25 85 THR A N 1
ATOM 602 C CA . THR A 1 85 ? 8.781 0.494 6.610 1.00 93.25 85 THR A CA 1
ATOM 603 C C . THR A 1 85 ? 7.739 0.736 7.697 1.00 93.25 85 THR A C 1
ATOM 605 O O . THR A 1 85 ? 7.013 1.731 7.659 1.00 93.25 85 THR A O 1
ATOM 608 N N . GLY A 1 86 ? 7.691 -0.141 8.703 1.00 92.44 86 GLY A N 1
ATOM 609 C CA . GLY A 1 86 ? 6.841 0.025 9.887 1.00 92.44 86 GLY A CA 1
ATOM 610 C C . GLY A 1 86 ? 5.350 -0.022 9.556 1.00 92.44 86 GLY A C 1
ATOM 611 O O . GLY A 1 86 ? 4.595 0.851 9.973 1.00 92.44 86 GLY A O 1
ATOM 612 N N . LEU A 1 87 ? 4.941 -0.982 8.730 1.00 92.06 87 LEU A N 1
ATOM 613 C CA . LEU A 1 87 ? 3.572 -1.079 8.232 1.00 92.06 87 LEU A CA 1
ATOM 614 C C . LEU A 1 87 ? 2.678 -1.910 9.149 1.00 92.06 87 LEU A C 1
ATOM 616 O O . LEU A 1 87 ? 3.093 -2.971 9.606 1.00 92.06 87 LEU A O 1
ATOM 620 N N . ILE A 1 88 ? 1.422 -1.489 9.319 1.00 93.06 88 ILE A N 1
ATOM 621 C CA . ILE A 1 88 ? 0.382 -2.269 10.003 1.00 93.06 88 ILE A CA 1
ATOM 622 C C . ILE A 1 88 ? -0.797 -2.448 9.052 1.00 93.06 88 ILE A C 1
ATOM 624 O O . ILE A 1 88 ? -1.536 -1.496 8.796 1.00 93.06 88 ILE A O 1
ATOM 628 N N . LEU A 1 89 ? -0.989 -3.658 8.523 1.00 92.44 89 LEU A N 1
ATOM 629 C CA . LEU A 1 89 ? -2.071 -3.957 7.582 1.00 92.44 89 LEU A CA 1
ATOM 630 C C . LEU A 1 89 ? -2.984 -5.046 8.151 1.00 92.44 89 LEU A C 1
ATOM 632 O O . LEU A 1 89 ? -2.532 -6.138 8.498 1.00 92.44 89 LEU A O 1
ATOM 636 N N . THR A 1 90 ? -4.280 -4.747 8.218 1.00 94.75 90 THR A N 1
ATOM 637 C CA . THR A 1 90 ? -5.305 -5.648 8.758 1.00 94.75 90 THR A CA 1
ATOM 638 C C . THR A 1 90 ? -6.410 -5.892 7.735 1.00 94.75 90 THR A C 1
ATOM 640 O O . THR A 1 90 ? -6.952 -4.941 7.173 1.00 94.75 90 THR A O 1
ATOM 643 N N . GLY A 1 91 ? -6.773 -7.156 7.504 1.00 93.38 91 GLY A N 1
ATOM 644 C CA . GLY A 1 91 ? -7.868 -7.536 6.605 1.00 93.38 91 GLY A CA 1
ATOM 645 C C . GLY A 1 91 ? -7.609 -7.118 5.158 1.00 93.38 91 GLY A C 1
ATOM 646 O O . GLY A 1 91 ? -8.429 -6.425 4.557 1.00 93.38 91 GLY A O 1
ATOM 647 N N . LEU A 1 92 ? -6.436 -7.467 4.629 1.00 93.38 92 LEU A N 1
ATOM 648 C CA . LEU A 1 92 ? -6.030 -7.122 3.269 1.00 93.38 92 LEU A CA 1
ATOM 649 C C . LEU A 1 92 ? -6.376 -8.267 2.314 1.00 93.38 92 LEU A C 1
ATOM 651 O O . LEU A 1 92 ? -6.003 -9.409 2.564 1.00 93.38 92 LEU A O 1
ATOM 655 N N 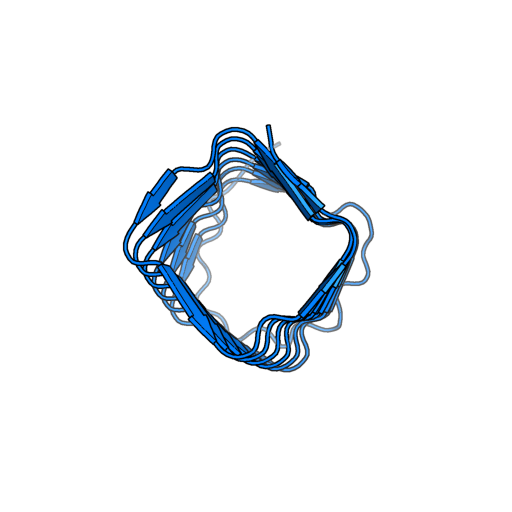. VAL A 1 93 ? -7.030 -7.955 1.196 1.00 94.50 93 VAL A N 1
ATOM 656 C CA . VAL A 1 93 ? -7.345 -8.921 0.136 1.00 94.50 93 VAL A CA 1
ATOM 657 C C . VAL A 1 93 ? -6.734 -8.442 -1.176 1.00 94.50 93 VAL A C 1
ATOM 659 O O . VAL A 1 93 ? -7.133 -7.402 -1.697 1.00 94.50 93 VAL A O 1
ATOM 662 N N . LEU A 1 94 ? -5.778 -9.197 -1.725 1.00 93.00 94 LEU A N 1
ATOM 663 C CA . LEU A 1 94 ? -5.195 -8.940 -3.045 1.00 93.00 94 LEU A CA 1
ATOM 664 C C . LEU A 1 94 ? -5.500 -10.098 -3.999 1.00 93.00 94 LEU A C 1
ATOM 666 O O . LEU A 1 94 ? -5.177 -11.253 -3.711 1.00 93.00 94 LEU A O 1
ATOM 670 N N . THR A 1 95 ? -6.045 -9.779 -5.171 1.00 95.62 95 THR A N 1
ATOM 671 C CA . THR A 1 95 ? -6.285 -10.753 -6.248 1.00 95.62 95 THR A CA 1
ATOM 672 C C . THR A 1 95 ? -5.465 -10.388 -7.479 1.00 95.62 95 THR A C 1
ATOM 674 O O . THR A 1 95 ? -5.581 -9.279 -7.999 1.00 95.62 95 THR A O 1
ATOM 677 N N . GLY A 1 96 ? -4.621 -11.315 -7.928 1.00 93.69 96 GLY A N 1
ATOM 678 C CA . GLY A 1 96 ? -3.689 -11.150 -9.039 1.00 93.69 96 GLY A CA 1
ATOM 679 C C . GLY A 1 96 ? -2.665 -10.019 -8.883 1.00 93.69 96 GLY A C 1
ATOM 680 O O . GLY A 1 96 ? -2.449 -9.311 -9.867 1.00 93.69 96 GLY A O 1
ATOM 681 N N . PRO A 1 97 ? -2.071 -9.756 -7.698 1.00 93.69 97 PRO A N 1
ATOM 682 C CA . PRO A 1 97 ? -1.057 -8.714 -7.597 1.00 93.69 97 PRO A CA 1
ATOM 683 C C . PRO A 1 97 ? 0.256 -9.142 -8.271 1.00 93.69 97 PRO A C 1
ATOM 685 O O . PRO A 1 97 ? 0.704 -10.278 -8.111 1.00 93.69 97 PRO A O 1
ATOM 688 N N . VAL A 1 98 ? 0.912 -8.203 -8.949 1.00 94.12 98 VAL A N 1
ATOM 689 C CA . VAL A 1 98 ? 2.276 -8.339 -9.474 1.00 94.12 98 VAL A CA 1
ATOM 690 C C . VAL A 1 98 ? 3.184 -7.391 -8.701 1.00 94.12 98 VAL A C 1
ATOM 692 O O . VAL A 1 98 ? 3.089 -6.172 -8.850 1.00 94.12 98 VAL A O 1
ATOM 695 N N . LEU A 1 99 ? 4.055 -7.942 -7.854 1.00 92.00 99 LEU A N 1
ATOM 696 C CA . LEU A 1 99 ? 4.958 -7.176 -6.992 1.00 92.00 99 LEU A CA 1
ATOM 697 C C . LEU A 1 99 ? 6.408 -7.470 -7.387 1.00 92.00 99 LEU A C 1
ATOM 699 O O . LEU A 1 99 ? 6.868 -8.605 -7.278 1.00 92.00 99 LEU A O 1
ATOM 703 N N . THR A 1 100 ? 7.134 -6.448 -7.837 1.00 93.38 100 THR A N 1
ATOM 704 C CA . THR A 1 100 ? 8.538 -6.567 -8.261 1.00 93.38 100 THR A CA 1
ATOM 705 C C . THR A 1 100 ? 9.434 -5.658 -7.429 1.00 93.38 100 THR A C 1
ATOM 707 O O . THR A 1 100 ? 9.141 -4.472 -7.295 1.00 93.38 100 THR A O 1
ATOM 710 N N . GLY A 1 101 ? 10.538 -6.188 -6.897 1.00 91.69 101 GLY A N 1
ATOM 711 C CA . GLY A 1 101 ? 11.523 -5.432 -6.117 1.00 91.69 101 GLY A CA 1
ATOM 712 C C . GLY A 1 101 ? 10.952 -4.861 -4.819 1.00 91.69 101 GLY A C 1
ATOM 713 O O . G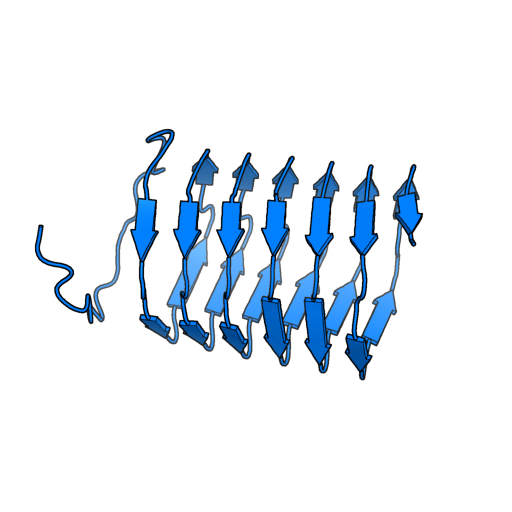LY A 1 101 ? 11.234 -3.716 -4.478 1.00 91.69 101 GLY A O 1
ATOM 714 N N . LEU A 1 102 ? 10.077 -5.613 -4.148 1.00 89.69 102 LEU A N 1
ATOM 715 C CA . LEU A 1 102 ? 9.394 -5.172 -2.933 1.00 89.69 102 LEU A CA 1
ATOM 716 C C . LEU A 1 102 ? 10.314 -5.314 -1.718 1.00 89.69 102 LEU A C 1
ATOM 718 O O . LEU A 1 102 ? 10.709 -6.428 -1.384 1.00 89.69 102 LEU A O 1
ATOM 722 N N . VAL A 1 103 ? 10.587 -4.203 -1.028 1.00 91.31 103 VAL A N 1
ATOM 723 C CA . VAL A 1 103 ? 11.333 -4.190 0.239 1.00 91.31 103 VAL A CA 1
ATOM 724 C C . VAL A 1 103 ? 10.394 -3.834 1.386 1.00 91.31 103 VAL A C 1
ATOM 726 O O . VAL A 1 103 ? 9.805 -2.752 1.403 1.00 91.31 103 VAL A O 1
ATOM 729 N N . LEU A 1 104 ? 10.262 -4.741 2.354 1.00 89.19 104 LEU A N 1
ATOM 730 C CA . LEU A 1 104 ? 9.398 -4.594 3.525 1.00 89.19 104 LEU A CA 1
ATOM 731 C C . LEU A 1 104 ? 10.203 -4.769 4.810 1.00 89.19 104 LEU A C 1
ATOM 733 O O . LEU A 1 104 ? 10.818 -5.812 5.026 1.00 89.19 104 LEU A O 1
ATOM 737 N N . THR A 1 105 ? 10.146 -3.770 5.689 1.00 92.75 105 THR A N 1
ATOM 738 C CA . THR A 1 105 ? 10.830 -3.793 6.991 1.00 92.75 105 THR A CA 1
ATOM 739 C C . THR A 1 105 ? 9.848 -3.516 8.121 1.00 92.75 105 THR A C 1
ATOM 741 O O . THR A 1 105 ? 9.114 -2.529 8.066 1.00 92.75 105 THR A O 1
ATOM 744 N N . GLY A 1 106 ? 9.836 -4.355 9.161 1.00 91.38 106 GLY A N 1
ATOM 745 C CA . GLY A 1 106 ? 8.979 -4.151 10.338 1.00 91.38 106 GLY A CA 1
ATOM 746 C C . GLY A 1 106 ? 7.489 -4.171 9.990 1.00 91.38 106 GLY A C 1
ATOM 747 O O . GLY A 1 106 ? 6.737 -3.277 10.374 1.00 91.38 106 GLY A O 1
ATOM 748 N N . LEU A 1 107 ? 7.086 -5.148 9.180 1.00 90.75 107 LEU A N 1
ATOM 749 C CA . LEU A 1 107 ? 5.720 -5.306 8.693 1.00 90.75 107 LEU A CA 1
ATOM 750 C C . LEU A 1 107 ? 4.891 -6.147 9.669 1.00 90.75 107 LEU A C 1
ATOM 752 O O . LEU A 1 107 ? 5.268 -7.269 9.985 1.00 90.75 107 LEU A O 1
ATOM 756 N N . VAL A 1 108 ? 3.720 -5.652 10.059 1.00 92.94 108 VAL A N 1
ATOM 757 C CA . VAL A 1 108 ? 2.692 -6.406 10.781 1.00 92.94 108 VAL A CA 1
ATOM 758 C C . VAL A 1 108 ? 1.503 -6.637 9.851 1.00 92.94 108 VAL A C 1
ATOM 760 O O . VAL A 1 108 ? 0.844 -5.692 9.418 1.00 92.94 108 VAL A O 1
ATOM 763 N N . LEU A 1 109 ? 1.224 -7.903 9.546 1.00 90.62 109 LEU A N 1
ATOM 764 C CA . LEU A 1 109 ? 0.100 -8.342 8.721 1.00 90.62 109 LEU A CA 1
ATOM 765 C C . LEU A 1 109 ? -0.848 -9.210 9.536 1.00 90.62 109 LEU A C 1
ATOM 767 O O . LEU A 1 109 ? -0.447 -10.248 10.057 1.00 90.62 109 LEU A O 1
ATOM 771 N N . THR A 1 110 ? -2.122 -8.828 9.576 1.00 94.75 110 THR A N 1
ATOM 772 C CA . THR A 1 110 ? -3.185 -9.648 10.166 1.00 94.75 110 THR A CA 1
ATOM 773 C C . THR A 1 110 ? -4.303 -9.880 9.156 1.00 94.75 110 THR A C 1
ATOM 775 O O . THR A 1 110 ? -4.879 -8.926 8.640 1.00 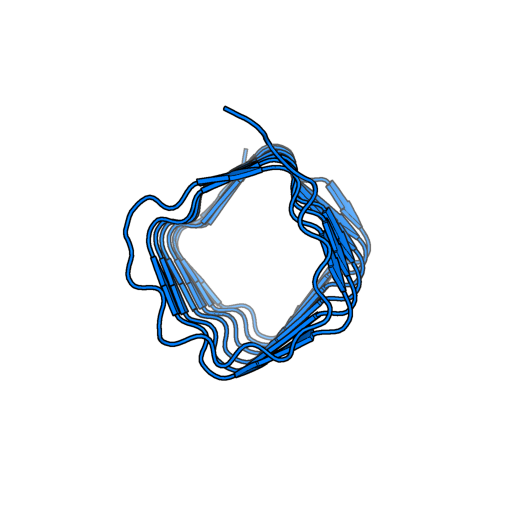94.75 110 THR A O 1
ATOM 778 N N . GLY A 1 111 ? -4.635 -11.140 8.870 1.00 93.06 111 GLY A N 1
ATOM 779 C CA . GLY A 1 111 ? -5.731 -11.490 7.960 1.00 93.06 111 GLY A CA 1
ATOM 780 C C . GLY A 1 111 ? -5.446 -11.116 6.503 1.00 93.06 111 GLY A C 1
ATOM 781 O O . GLY A 1 111 ? -6.293 -10.505 5.854 1.00 93.06 111 GLY A O 1
ATOM 782 N N . LEU A 1 112 ? -4.239 -11.411 6.012 1.00 92.00 112 LEU A N 1
ATOM 783 C CA . LEU A 1 112 ? -3.879 -11.200 4.609 1.00 92.00 112 LEU A CA 1
ATOM 784 C C . LEU A 1 112 ? -4.368 -12.372 3.752 1.00 92.00 112 LEU A C 1
ATOM 786 O O . LEU A 1 112 ? -4.014 -13.516 4.017 1.00 92.00 112 LEU A O 1
ATOM 790 N N . VAL A 1 113 ? -5.088 -12.073 2.675 1.00 93.88 113 VAL A N 1
ATOM 791 C CA . VAL A 1 113 ? -5.462 -13.027 1.628 1.00 93.88 113 VAL A CA 1
ATOM 792 C C . VAL A 1 113 ? -4.810 -12.609 0.312 1.00 93.88 113 VAL A C 1
ATOM 794 O O . VAL A 1 113 ? -5.119 -11.543 -0.219 1.00 93.88 113 VAL A O 1
ATOM 797 N N . LEU A 1 114 ? -3.925 -13.449 -0.232 1.00 91.38 114 LEU A N 1
ATOM 798 C CA . LEU A 1 114 ? -3.372 -13.292 -1.581 1.00 91.38 114 LEU A CA 1
ATOM 799 C C . LEU A 1 114 ? -3.835 -14.434 -2.485 1.00 91.38 114 LEU A C 1
ATOM 801 O O . LEU A 1 114 ? -3.600 -15.608 -2.189 1.00 91.38 114 LEU A O 1
ATOM 805 N N . THR A 1 115 ? -4.425 -14.076 -3.621 1.00 95.44 115 THR A N 1
ATOM 806 C CA . THR A 1 115 ? -4.873 -15.026 -4.647 1.00 95.44 115 THR A CA 1
ATOM 807 C C . THR A 1 115 ? -4.159 -14.740 -5.958 1.00 95.44 115 THR A C 1
ATOM 809 O O . THR A 1 115 ? -4.256 -13.631 -6.473 1.00 95.44 115 THR A O 1
ATOM 812 N N . GLY A 1 116 ? -3.425 -15.713 -6.491 1.00 93.94 116 GLY A N 1
ATOM 813 C CA . GLY A 1 116 ? -2.626 -15.577 -7.710 1.00 93.94 116 GLY A CA 1
ATOM 814 C C . GLY A 1 116 ? -1.505 -14.525 -7.669 1.00 93.94 116 GLY A C 1
ATOM 815 O O . GLY A 1 116 ? -1.344 -13.833 -8.675 1.00 93.94 116 GLY A O 1
ATOM 816 N N . PRO A 1 117 ? -0.770 -14.306 -6.556 1.00 92.88 117 PRO A N 1
ATOM 817 C CA . PRO A 1 117 ? 0.286 -13.301 -6.540 1.00 92.88 117 PRO A CA 1
ATOM 818 C C . PRO A 1 117 ? 1.504 -13.734 -7.367 1.00 92.88 117 PRO A C 1
ATOM 820 O O . PRO A 1 117 ? 1.959 -14.874 -7.267 1.00 92.88 117 PRO A O 1
ATOM 823 N N . VAL A 1 118 ? 2.084 -12.787 -8.107 1.00 93.25 118 VAL A N 1
ATOM 824 C CA . VAL A 1 118 ? 3.403 -12.915 -8.740 1.00 93.25 118 VAL A CA 1
ATOM 825 C C . VAL A 1 118 ? 4.378 -12.004 -8.006 1.00 93.25 118 VAL A C 1
ATOM 827 O O . VAL A 1 118 ? 4.227 -10.782 -8.020 1.00 93.25 118 VAL A O 1
ATOM 830 N N . LEU A 1 119 ? 5.366 -12.602 -7.346 1.00 90.31 119 LEU A N 1
ATOM 831 C CA . LEU A 1 119 ? 6.351 -11.912 -6.523 1.00 90.31 119 LEU A CA 1
ATOM 832 C C . LEU A 1 119 ? 7.750 -12.119 -7.105 1.00 90.31 119 LEU A C 1
ATOM 834 O O . LEU A 1 119 ? 8.218 -13.253 -7.220 1.00 90.31 119 LEU A O 1
ATOM 838 N N . THR A 1 120 ? 8.436 -11.023 -7.413 1.00 93.00 120 THR A N 1
ATOM 839 C CA . THR A 1 120 ? 9.809 -11.043 -7.928 1.00 93.00 120 THR A CA 1
ATOM 840 C C . THR A 1 120 ? 10.691 -10.119 -7.101 1.00 93.00 120 THR A C 1
ATOM 842 O O . THR A 1 120 ? 10.336 -8.959 -6.910 1.00 93.00 120 THR A O 1
ATOM 845 N N . GLY A 1 121 ? 11.847 -10.576 -6.613 1.00 90.25 121 GLY A N 1
ATOM 846 C CA . GLY A 1 121 ? 12.761 -9.694 -5.869 1.00 90.25 121 GLY A CA 1
ATOM 847 C C . GLY A 1 121 ? 12.209 -9.250 -4.511 1.00 90.25 121 GLY A C 1
ATOM 848 O O . GLY A 1 121 ? 12.337 -8.080 -4.156 1.00 90.25 121 GLY A O 1
ATOM 849 N N . LEU A 1 122 ? 11.519 -10.142 -3.792 1.00 88.00 122 LEU A N 1
ATOM 850 C CA . LEU A 1 122 ? 10.923 -9.836 -2.490 1.00 88.00 122 LEU A CA 1
ATOM 851 C C . LEU A 1 122 ? 11.984 -9.858 -1.382 1.00 88.00 122 LEU A C 1
ATOM 853 O O . LEU A 1 122 ? 12.650 -10.875 -1.191 1.00 88.00 122 LEU A O 1
ATOM 857 N N . VAL A 1 123 ? 12.066 -8.776 -0.608 1.00 89.50 123 VAL A N 1
ATOM 858 C CA . VAL A 1 123 ? 12.876 -8.674 0.610 1.00 89.50 123 VAL A CA 1
ATOM 859 C C . VAL A 1 123 ? 11.964 -8.405 1.803 1.00 89.50 123 VAL A C 1
ATOM 861 O O . VAL A 1 123 ? 11.279 -7.382 1.849 1.00 89.50 123 VAL A O 1
ATOM 864 N N . LEU A 1 124 ? 11.961 -9.323 2.771 1.00 86.38 124 LEU A N 1
ATOM 865 C CA . LEU A 1 124 ? 11.213 -9.205 4.027 1.00 86.38 124 LEU A CA 1
ATOM 866 C C . LEU A 1 124 ? 12.182 -9.215 5.211 1.00 86.38 124 LEU A C 1
ATOM 868 O O . LEU A 1 124 ? 12.943 -10.169 5.362 1.00 86.38 124 LEU A O 1
ATOM 872 N N . MET A 1 125 ? 12.109 -8.194 6.067 1.00 91.06 125 MET A N 1
ATOM 873 C CA . MET A 1 125 ? 12.919 -8.090 7.285 1.00 91.06 125 MET A CA 1
ATOM 874 C C . MET A 1 125 ? 12.029 -7.862 8.511 1.00 91.06 125 MET A C 1
ATOM 876 O O . MET A 1 125 ? 11.337 -6.843 8.615 1.00 91.06 125 MET A O 1
ATOM 880 N N . GLY A 1 126 ? 12.044 -8.825 9.437 1.00 88.69 126 GLY A N 1
ATOM 881 C CA . GLY A 1 126 ? 11.254 -8.798 10.673 1.00 88.69 126 GLY A CA 1
ATOM 882 C C . GLY A 1 126 ? 9.729 -8.718 10.490 1.00 88.69 126 GLY A C 1
ATOM 883 O O . GLY A 1 126 ? 9.107 -7.869 11.133 1.00 88.69 126 GLY A O 1
ATOM 884 N N . PRO A 1 127 ? 9.098 -9.531 9.616 1.00 88.25 127 PRO A N 1
ATOM 885 C CA . PRO A 1 127 ? 7.647 -9.535 9.496 1.00 88.25 127 PRO A CA 1
ATOM 886 C C . PRO A 1 127 ? 6.975 -10.269 10.670 1.00 88.25 127 PRO A C 1
ATOM 888 O O . PRO A 1 127 ? 7.440 -11.314 11.121 1.00 88.25 127 PRO A O 1
ATOM 891 N N . VAL A 1 128 ? 5.818 -9.770 11.100 1.00 91.19 128 VAL A N 1
ATOM 892 C CA . VAL A 1 128 ? 4.865 -10.476 11.966 1.00 91.19 128 VAL A CA 1
ATOM 893 C C . VAL A 1 128 ? 3.624 -10.775 11.136 1.00 91.19 128 VAL A C 1
ATOM 895 O O . VAL A 1 128 ? 2.924 -9.856 10.713 1.00 91.19 128 VAL A O 1
ATOM 898 N N . LEU A 1 129 ? 3.365 -12.057 10.875 1.00 89.06 129 LEU A N 1
ATOM 899 C CA . LEU A 1 129 ? 2.289 -12.513 9.993 1.00 89.06 129 LEU A CA 1
ATOM 900 C C . LEU A 1 129 ? 1.300 -13.385 10.770 1.00 89.06 129 LEU A C 1
ATOM 902 O O . LEU A 1 129 ? 1.664 -14.460 11.243 1.00 89.06 129 LEU A O 1
ATOM 906 N N . THR A 1 130 ? 0.039 -12.964 10.834 1.00 92.12 130 THR A N 1
ATOM 907 C CA . THR A 1 130 ? -1.046 -13.721 11.474 1.00 92.12 130 THR A CA 1
ATOM 908 C C . THR A 1 130 ? -2.218 -13.872 10.510 1.00 92.12 130 THR A C 1
ATOM 910 O O . THR A 1 130 ? -2.653 -12.900 9.895 1.00 92.12 130 THR A O 1
ATOM 913 N N . GLY A 1 131 ? -2.768 -15.083 10.373 1.00 89.25 131 GLY A N 1
ATOM 914 C CA . GLY A 1 131 ? -3.932 -15.325 9.507 1.00 89.25 131 GLY A CA 1
ATOM 915 C C . GLY A 1 131 ? -3.647 -15.091 8.019 1.00 89.25 131 GLY A C 1
ATOM 916 O O . GLY A 1 131 ? -4.462 -14.491 7.325 1.00 89.25 131 GLY A O 1
ATOM 917 N N . LEU A 1 132 ? -2.469 -15.511 7.551 1.00 88.81 132 LEU A N 1
ATOM 918 C CA . LEU A 1 132 ? -2.072 -15.430 6.149 1.00 88.81 132 LEU A CA 1
ATOM 919 C C . LEU A 1 132 ? -2.696 -16.575 5.338 1.00 88.81 132 LEU A C 1
ATOM 921 O O . LEU A 1 132 ? -2.509 -17.744 5.667 1.00 88.81 132 LEU A O 1
ATOM 925 N N . ILE A 1 133 ? -3.365 -16.234 4.240 1.00 91.00 133 ILE A N 1
ATOM 926 C CA . ILE A 1 133 ? -3.883 -17.170 3.242 1.00 91.00 133 ILE A CA 1
ATOM 927 C C . ILE A 1 133 ? -3.221 -16.850 1.901 1.00 91.00 133 ILE A C 1
ATOM 929 O O . ILE A 1 133 ? -3.329 -15.733 1.395 1.00 91.00 133 ILE A O 1
ATOM 933 N N . LEU A 1 134 ? -2.542 -17.840 1.319 1.00 88.94 134 LEU A N 1
ATOM 934 C CA . LEU A 1 134 ? -1.883 -17.743 0.017 1.00 88.94 134 LEU A CA 1
ATOM 935 C C . LEU A 1 134 ? -2.420 -18.824 -0.913 1.00 88.94 134 LEU A C 1
ATOM 937 O O . LEU A 1 134 ? -2.379 -20.007 -0.582 1.00 88.94 134 LEU A O 1
ATOM 941 N N . THR A 1 135 ? -2.870 -18.430 -2.100 1.00 92.44 135 THR A N 1
ATOM 942 C CA . THR A 1 135 ? -3.285 -19.363 -3.154 1.00 92.44 135 THR A CA 1
ATOM 943 C C . THR A 1 135 ? -2.683 -18.940 -4.489 1.00 92.44 135 THR A C 1
ATOM 945 O O . THR A 1 135 ? -2.627 -17.753 -4.794 1.00 92.44 135 THR A O 1
ATOM 948 N N . GLY A 1 136 ? -2.191 -19.897 -5.284 1.00 89.94 136 GLY A N 1
ATOM 949 C CA . GLY A 1 136 ? -1.641 -19.624 -6.621 1.00 89.94 136 GLY A CA 1
ATOM 950 C C . GLY A 1 136 ? -0.384 -18.741 -6.644 1.00 89.94 136 GLY A C 1
ATOM 951 O O . GLY A 1 136 ? -0.220 -17.954 -7.571 1.00 89.94 136 GLY A O 1
ATOM 952 N N . LEU A 1 137 ? 0.473 -18.823 -5.621 1.00 88.56 137 LEU A N 1
ATOM 953 C CA . LEU A 1 137 ? 1.700 -18.025 -5.534 1.00 88.56 137 LEU A CA 1
ATOM 954 C C . LEU A 1 137 ? 2.729 -18.437 -6.594 1.00 88.56 137 LEU A C 1
ATOM 956 O O . LEU A 1 137 ? 3.115 -19.602 -6.675 1.00 88.56 137 LEU A O 1
ATOM 960 N N . VAL A 1 138 ? 3.254 -17.443 -7.307 1.00 91.00 138 VAL A N 1
ATOM 961 C CA . VAL A 1 138 ? 4.481 -17.538 -8.101 1.00 91.00 138 VAL A CA 1
ATOM 962 C C . VAL A 1 138 ? 5.533 -16.642 -7.456 1.00 91.00 138 VAL A C 1
ATOM 964 O O . VAL A 1 138 ? 5.340 -15.433 -7.353 1.00 91.00 138 VAL A O 1
ATOM 967 N N . LEU A 1 139 ? 6.648 -17.226 -7.015 1.00 86.56 139 LEU A N 1
ATOM 968 C CA . LEU A 1 139 ? 7.757 -16.503 -6.387 1.00 86.56 139 LEU A CA 1
ATOM 969 C C . LEU A 1 139 ? 9.047 -16.724 -7.179 1.00 86.56 139 LEU A C 1
ATOM 971 O O . LEU A 1 139 ? 9.433 -17.864 -7.429 1.00 86.56 139 LEU A O 1
ATOM 975 N N . THR A 1 140 ? 9.744 -15.638 -7.516 1.00 87.44 140 THR A N 1
ATOM 976 C CA . THR A 1 140 ? 11.072 -15.685 -8.140 1.00 87.44 140 THR A CA 1
ATOM 977 C C . THR A 1 140 ? 12.044 -14.730 -7.434 1.00 87.44 140 THR A C 1
ATOM 979 O O . THR A 1 140 ? 11.785 -13.539 -7.294 1.00 87.44 140 THR A O 1
ATOM 982 N N . GLY A 1 141 ? 13.173 -15.252 -6.943 1.00 76.44 141 GLY A N 1
ATOM 983 C CA . GLY A 1 141 ? 14.251 -14.448 -6.344 1.00 76.44 141 GLY A CA 1
ATOM 984 C C . GLY A 1 141 ? 13.875 -13.672 -5.074 1.00 76.44 141 GLY A C 1
ATOM 985 O O . GLY A 1 141 ? 13.852 -12.448 -5.093 1.00 76.44 141 GLY A O 1
ATOM 986 N N . GLY A 1 142 ? 13.610 -14.360 -3.962 1.00 74.56 142 GLY A N 1
ATOM 987 C CA . GLY A 1 142 ? 13.384 -13.725 -2.656 1.00 74.56 142 GLY A CA 1
ATOM 988 C C . GLY A 1 142 ? 14.580 -13.854 -1.711 1.00 74.56 142 GLY A C 1
ATOM 989 O O . GLY A 1 142 ? 15.312 -14.840 -1.776 1.00 74.56 142 GLY A O 1
ATOM 990 N N . VAL A 1 143 ? 14.747 -12.885 -0.808 1.00 68.19 143 VAL A N 1
ATOM 991 C CA . VAL A 1 143 ? 15.665 -12.976 0.339 1.00 68.19 143 VAL A CA 1
ATOM 992 C C . VAL A 1 143 ? 14.883 -12.636 1.606 1.00 68.19 143 VAL A C 1
ATOM 994 O O . VAL A 1 143 ? 14.227 -11.599 1.683 1.00 68.19 143 VAL A O 1
ATOM 997 N N . SER A 1 144 ? 14.936 -13.513 2.603 1.00 64.31 144 SER A N 1
ATOM 998 C CA . SER A 1 144 ? 14.348 -13.290 3.927 1.00 64.31 144 SER A CA 1
ATOM 999 C C . SER A 1 144 ? 15.439 -13.408 4.986 1.00 64.31 144 SER A C 1
ATOM 1001 O O . SER A 1 144 ? 16.196 -14.381 4.946 1.00 64.31 144 SER A O 1
ATOM 1003 N N . SER A 1 145 ? 15.508 -12.449 5.910 1.00 53.88 145 SER A N 1
ATOM 1004 C CA . SER A 1 145 ? 16.376 -12.490 7.098 1.00 53.88 145 SER A CA 1
ATOM 1005 C C . SER A 1 145 ? 15.557 -12.651 8.368 1.00 53.88 145 SER A C 1
ATOM 1007 O O . SER A 1 145 ? 14.578 -11.872 8.495 1.00 53.88 145 SER A O 1
#

Organism: Oryzias melastigma (NCBI:txid30732)

Foldseek 3Di:
DDDDADDDPDDDPDDAPPDAQAEHEAHEEEQDEEEAHEEENYEYEQYEYENYEYEQYEYENYEYENYEYYNYEYENAEYEQYAYEQYEYEQYEYEAYEYELYHYYNAEYYQYAYHQYEEYNAEYYDYHYYNYHDYNYHYYHYDYD

Radius of gyration: 14.76 Å; Cα contacts (8 Å, |Δi|>4): 414; chains: 1; bounding box: 32×45×25 Å

Secondary structure (DSSP, 8-state):
----------------B--TT-EEES-EEES-EEES-EEES-EEES-EEES-EEES-EEES-EEES-EEEEEEEES-EEES-EEES-EEEEEEEES-EEES-EEES-EEES-EEES-EEES-EEES-EEES-EEES-EEES-EE-

Sequence (145 aa):
MSTDGFRSNRTWELYPLSRPGLVLTGLVLTGLVLTGLVLTGLVLTGPVLTGLVLTGPALTGLILTGLVLTGLVLTGLVLTGPVLTGLILTGLVLTGPVLTGLVLTGLVLTGLVLTGPVLTGLVLMGPVLTGLILTGLVLTGGVSS

pLDDT: mean 82.06, std 17.25, range [30.59, 95.62]

Solvent-accessible surface area (backbone atoms only — not comparable to full-atom values): 7191 Å² total; per-residue (Å²): 134,87,81,74,79,65,78,74,100,63,94,72,87,72,67,72,51,80,52,73,62,47,75,50,66,57,46,58,49,70,69,47,77,51,68,62,49,44,44,34,31,40,35,39,39,46,29,40,40,36,46,34,36,38,36,44,31,38,40,34,46,32,37,39,33,47,35,36,39,35,45,36,40,38,35,45,32,37,38,37,49,31,41,38,35,46,30,41,39,34,44,34,38,36,38,45,30,38,38,33,43,35,36,39,34,46,33,38,39,36,42,35,36,38,36,44,31,39,38,31,41,37,35,45,36,63,69,46,81,42,66,75,43,83,40,70,73,44,80,45,69,69,52,76,104

Mean predicted aligned error: 7.85 Å

Nearest PDB structures (foldseek):
  8k77-assembly1_A  TM=5.265E-01  e=4.038E-03  Homo sapiens
  5moy-assembly1_B  TM=4.933E-01  e=4.496E-03  Homo sapiens
  2bm6-assembly1_A  TM=3.319E-01  e=1.104E-04  Mycobacterium tuberculosis H37Rv
  4jra-assembly1_D  TM=4.669E-01  e=8.567E-03  Homo sapiens
  2xt4-assembly1_A  TM=4.603E-01  e=2.378E-02  Xanthomonas albilineans